Protein AF-A0A1F9ANN4-F1 (af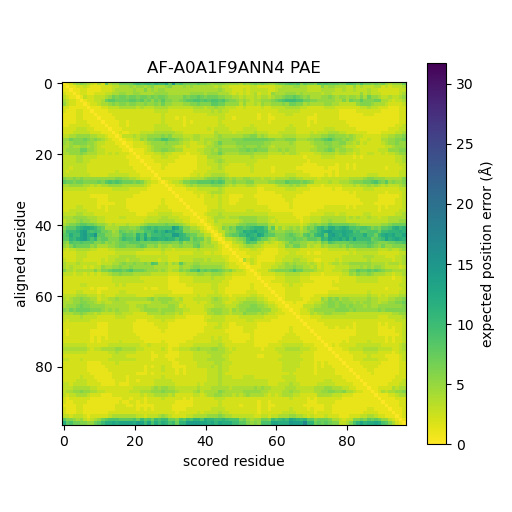db_monomer)

Nearest PDB structures (foldseek):
  4aqz-assembly1_A  TM=8.000E-01  e=3.745E-02  Neisseria meningitidis
  3jc8-assembly1_Qa  TM=6.438E-01  e=5.401E-02  Myxococcus xanthus DK 1622
  4ij2-assembly1_G  TM=4.073E-01  e=1.246E+00  Staphylococcus aureus subsp. aureus USA300
  4ij2-assembly1_F  TM=3.485E-01  e=1.246E+00  Staphylococcus aureus subsp. aureus USA300
  4ij2-assembly1_H  TM=3.486E-01  e=1.458E+00  Staphylococcus aureus subsp. aureus USA300

Sequence (97 aa):
MYRFSGSKVQILIKTNGVVGNYHDFTLDQPNRLVIDLPGLKEASVKDRFAIGHSGVQRVRLGAHPGKTRVVIDFPGPIPAYSFSRVKQGLVITLSPP

Structure (mmCIF, N/CA/C/O backbone):
data_AF-A0A1F9ANN4-F1
#
_entry.id   AF-A0A1F9ANN4-F1
#
loop_
_atom_site.group_PDB
_atom_site.id
_atom_site.type_symbol
_atom_site.label_atom_id
_atom_site.label_alt_id
_atom_site.label_comp_id
_atom_site.label_asym_id
_atom_site.label_entity_id
_atom_site.label_seq_id
_atom_site.pdbx_PDB_ins_code
_atom_site.Cartn_x
_atom_site.Cartn_y
_atom_site.Cartn_z
_atom_site.occupancy
_atom_site.B_iso_or_equiv
_atom_site.auth_seq_id
_atom_site.auth_comp_id
_atom_site.auth_asym_id
_atom_site.auth_atom_id
_atom_site.pdbx_PDB_model_num
ATOM 1 N N . MET A 1 1 ? -8.432 7.187 -3.993 1.00 88.12 1 MET A N 1
ATOM 2 C CA . MET A 1 1 ? -8.180 8.063 -5.169 1.00 88.12 1 MET A CA 1
ATOM 3 C C . MET A 1 1 ? -6.753 7.832 -5.634 1.00 88.12 1 MET A C 1
ATOM 5 O O . MET A 1 1 ? -5.939 7.460 -4.800 1.00 88.12 1 MET A O 1
ATOM 9 N N . TYR A 1 2 ? -6.432 8.044 -6.908 1.00 92.06 2 TYR A N 1
ATOM 10 C CA . TYR A 1 2 ? -5.044 8.019 -7.376 1.00 92.06 2 TYR A CA 1
ATOM 11 C C . TYR A 1 2 ? -4.781 9.149 -8.372 1.00 92.06 2 TYR A C 1
ATOM 13 O O . TYR A 1 2 ? -5.715 9.651 -8.994 1.00 92.06 2 TYR A O 1
ATOM 21 N N . ARG A 1 3 ? -3.519 9.563 -8.490 1.00 94.94 3 ARG A N 1
ATOM 22 C CA . ARG A 1 3 ? -3.046 10.539 -9.478 1.00 94.94 3 ARG A CA 1
ATOM 23 C C . ARG A 1 3 ? -1.660 10.164 -9.987 1.00 94.94 3 ARG A C 1
ATOM 25 O O . ARG A 1 3 ? -0.928 9.441 -9.310 1.00 94.94 3 ARG A O 1
ATOM 32 N N . PHE A 1 4 ? -1.297 10.714 -11.137 1.00 93.56 4 PHE A N 1
ATOM 33 C CA . PHE A 1 4 ? 0.026 10.559 -11.733 1.00 93.56 4 PHE A CA 1
ATOM 34 C C . PHE A 1 4 ? 0.804 11.873 -11.649 1.00 93.56 4 PHE A C 1
ATOM 36 O O . PHE A 1 4 ? 0.223 12.951 -11.754 1.00 93.56 4 PHE A O 1
ATOM 43 N N . SER A 1 5 ? 2.112 11.781 -11.424 1.00 90.31 5 SER A N 1
ATOM 44 C CA . SER A 1 5 ? 3.032 12.922 -11.426 1.00 90.31 5 SER A CA 1
ATOM 45 C C . SER A 1 5 ? 4.309 12.499 -12.139 1.00 90.31 5 SER A C 1
ATOM 47 O O . SER A 1 5 ? 5.191 11.886 -11.532 1.00 90.31 5 SER A O 1
ATOM 49 N N . GLY A 1 6 ? 4.382 12.775 -13.441 1.00 88.88 6 GLY A N 1
ATOM 50 C CA . GLY A 1 6 ? 5.377 12.156 -14.315 1.00 88.88 6 GLY A CA 1
ATOM 51 C C . GLY A 1 6 ? 5.226 10.634 -14.292 1.00 88.88 6 GLY A C 1
ATOM 52 O O . GLY A 1 6 ? 4.121 10.112 -14.430 1.00 88.88 6 GLY A O 1
ATOM 53 N N . SER A 1 7 ? 6.322 9.924 -14.034 1.00 89.94 7 SER A N 1
ATOM 54 C CA . SER A 1 7 ? 6.321 8.466 -13.900 1.00 89.94 7 SER A CA 1
ATOM 55 C C . SER A 1 7 ? 5.824 7.971 -12.535 1.00 89.94 7 SER A C 1
ATOM 57 O O . SER A 1 7 ? 5.699 6.769 -12.344 1.00 89.94 7 SER A O 1
ATOM 59 N N . LYS A 1 8 ? 5.507 8.836 -11.567 1.00 94.56 8 LYS A N 1
ATOM 60 C CA . LYS A 1 8 ? 5.073 8.393 -10.232 1.00 94.56 8 LYS A CA 1
ATOM 61 C C . LYS A 1 8 ? 3.568 8.174 -10.164 1.00 94.56 8 LYS A C 1
ATOM 63 O O . LYS A 1 8 ? 2.795 8.954 -10.722 1.00 94.56 8 LYS A O 1
ATOM 68 N N . VAL A 1 9 ? 3.153 7.174 -9.390 1.00 96.62 9 VAL A N 1
ATOM 69 C CA . VAL A 1 9 ? 1.749 6.951 -9.015 1.00 96.62 9 VAL A CA 1
ATOM 70 C C . VAL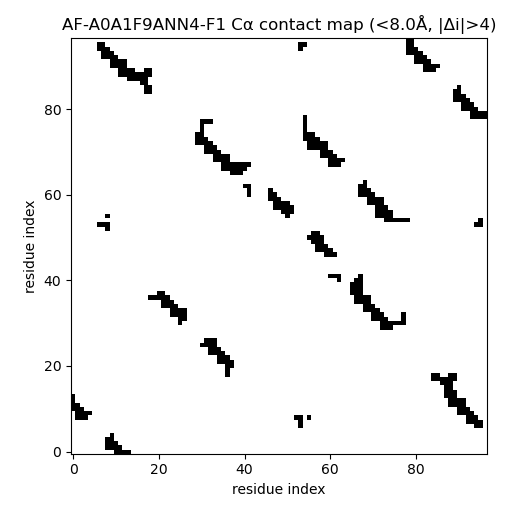 A 1 9 ? 1.579 7.313 -7.548 1.00 96.62 9 VAL A C 1
ATOM 72 O O . VAL A 1 9 ? 2.313 6.824 -6.694 1.00 96.62 9 VAL A O 1
ATOM 75 N N . GLN A 1 10 ? 0.598 8.156 -7.239 1.00 96.94 10 GLN A N 1
ATOM 76 C CA . GLN A 1 10 ? 0.207 8.446 -5.864 1.00 96.94 10 GLN A CA 1
ATOM 77 C C . GLN A 1 10 ? -1.194 7.923 -5.602 1.00 96.94 10 GLN A C 1
ATOM 79 O O . GLN A 1 10 ? -2.133 8.294 -6.303 1.00 96.94 10 GLN A O 1
ATOM 84 N N . ILE A 1 11 ? -1.336 7.086 -4.580 1.00 96.38 11 ILE A N 1
ATOM 85 C CA . ILE A 1 11 ? -2.600 6.491 -4.151 1.00 96.38 11 ILE A CA 1
ATOM 86 C C . ILE A 1 11 ? -2.946 7.074 -2.785 1.00 96.38 11 ILE A C 1
ATOM 88 O O . ILE A 1 11 ? -2.183 6.936 -1.837 1.00 96.38 11 ILE A O 1
ATOM 92 N N . LEU A 1 12 ? -4.108 7.713 -2.677 1.00 96.00 12 LEU A N 1
ATOM 93 C CA . LEU A 1 12 ? -4.691 8.116 -1.403 1.00 96.00 12 LEU A CA 1
ATOM 94 C C . LEU A 1 12 ? -5.705 7.062 -0.957 1.00 96.00 12 LEU A C 1
ATOM 96 O O . LEU A 1 12 ? -6.764 6.907 -1.588 1.00 96.00 12 LEU A O 1
ATOM 100 N N . ILE A 1 13 ? -5.396 6.411 0.161 1.00 94.75 13 ILE A N 1
ATOM 101 C CA . ILE A 1 13 ? -6.345 5.637 0.958 1.00 94.75 13 ILE A CA 1
ATOM 102 C C . ILE A 1 13 ? -7.050 6.618 1.888 1.00 94.75 13 ILE A C 1
ATOM 104 O O . ILE A 1 13 ? -6.439 7.166 2.806 1.00 94.75 13 ILE A O 1
ATOM 108 N N . LYS A 1 14 ? -8.320 6.900 1.583 1.00 94.56 14 LYS A N 1
ATOM 109 C CA . LYS A 1 14 ? -9.103 7.910 2.296 1.00 94.56 14 LYS A CA 1
ATOM 110 C C . LYS A 1 14 ? -9.703 7.313 3.564 1.00 94.56 14 LYS A C 1
ATOM 112 O O . LYS A 1 14 ? -10.338 6.266 3.506 1.00 94.56 14 LYS A O 1
ATOM 117 N N . THR A 1 15 ? -9.563 8.023 4.673 1.00 92.88 15 THR A N 1
ATOM 118 C CA . THR A 1 15 ? -10.132 7.673 5.981 1.00 92.88 15 THR A CA 1
ATOM 119 C C . THR A 1 15 ? -10.848 8.886 6.579 1.00 92.88 15 THR A C 1
ATOM 121 O O . THR A 1 15 ? -10.738 10.002 6.067 1.00 92.88 15 THR A O 1
ATOM 124 N N . ASN A 1 16 ? -11.615 8.691 7.652 1.00 90.31 16 ASN A N 1
ATOM 125 C CA . ASN A 1 16 ? -12.333 9.761 8.366 1.00 90.31 16 ASN A CA 1
ATOM 126 C C . ASN A 1 16 ? -11.439 10.568 9.333 1.00 90.31 16 ASN A C 1
ATOM 128 O O . ASN A 1 16 ? -11.940 11.322 10.160 1.00 90.31 16 ASN A O 1
ATOM 132 N N . GLY A 1 17 ? -10.122 10.413 9.228 1.00 87.56 17 GLY A N 1
ATOM 133 C CA . GLY A 1 17 ? -9.124 11.059 10.069 1.00 87.56 17 GLY A CA 1
ATOM 134 C C . GLY A 1 17 ? -7.722 10.578 9.711 1.00 87.56 17 GLY A C 1
ATOM 135 O O . GLY A 1 17 ? -7.542 9.838 8.743 1.00 87.56 17 GLY A O 1
ATOM 136 N N . VAL A 1 18 ? -6.726 10.979 10.495 1.00 89.75 18 VAL A N 1
ATOM 137 C CA . VAL A 1 18 ? -5.340 10.530 10.303 1.00 89.75 18 VAL A CA 1
ATOM 138 C C . VAL A 1 18 ? -5.244 9.024 10.559 1.00 89.75 18 VAL A C 1
ATOM 140 O O . VAL A 1 18 ? -5.774 8.521 11.548 1.00 89.75 18 VAL A O 1
ATOM 143 N N . VAL A 1 19 ? -4.552 8.299 9.677 1.00 93.44 19 VAL A N 1
ATOM 144 C CA . VAL A 1 19 ? -4.291 6.866 9.868 1.00 93.44 19 VAL A CA 1
ATOM 145 C C . VAL A 1 19 ? -3.353 6.660 11.057 1.00 93.44 19 VAL A C 1
ATOM 147 O O . VAL A 1 19 ? -2.286 7.273 11.122 1.00 93.44 19 VAL A O 1
ATOM 150 N N . GLY A 1 20 ? -3.744 5.770 11.970 1.00 92.38 20 GLY A N 1
ATOM 151 C CA . GLY A 1 20 ? -2.924 5.350 13.104 1.00 92.38 20 GLY A CA 1
ATOM 152 C C . GLY A 1 20 ? -1.758 4.445 12.692 1.00 92.38 20 GLY A C 1
ATOM 153 O O . GLY A 1 20 ? -1.031 4.712 11.726 1.00 92.38 20 GLY A O 1
ATOM 154 N N . ASN A 1 21 ? -1.559 3.362 13.439 1.00 94.38 21 ASN A N 1
ATOM 155 C CA . ASN A 1 21 ? -0.568 2.349 13.086 1.00 94.38 21 ASN A CA 1
ATOM 156 C C . ASN A 1 21 ? -0.981 1.627 11.800 1.00 94.38 21 ASN A C 1
ATOM 158 O O . ASN A 1 21 ? -2.159 1.360 11.578 1.00 94.38 21 ASN A O 1
ATOM 162 N N . TYR A 1 22 ? 0.005 1.315 10.969 1.00 96.69 22 TYR A N 1
ATOM 163 C CA . TYR A 1 22 ? -0.141 0.447 9.810 1.00 96.69 22 TYR A CA 1
ATOM 164 C C . TYR A 1 22 ? 1.088 -0.451 9.721 1.00 96.69 22 TYR A C 1
ATOM 166 O O . TYR A 1 22 ? 2.127 -0.146 10.310 1.00 96.69 22 TYR A O 1
ATOM 174 N N . HIS A 1 23 ? 0.956 -1.550 8.994 1.00 97.56 23 HIS A N 1
ATOM 175 C CA . HIS A 1 23 ? 2.055 -2.461 8.714 1.00 97.56 23 HIS A CA 1
ATOM 176 C C . HIS A 1 23 ? 2.078 -2.758 7.222 1.00 97.56 23 HIS A C 1
ATOM 178 O O . HIS A 1 23 ? 1.040 -3.096 6.653 1.00 97.56 23 HIS A O 1
ATOM 184 N N . ASP A 1 24 ? 3.241 -2.623 6.597 1.00 98.06 24 ASP A N 1
ATOM 185 C CA . ASP A 1 24 ? 3.450 -2.988 5.207 1.00 98.06 24 ASP A CA 1
ATOM 186 C C . ASP A 1 24 ? 4.462 -4.122 5.060 1.00 98.06 24 ASP A C 1
ATOM 188 O O . ASP A 1 24 ? 5.359 -4.298 5.884 1.00 98.06 24 ASP A O 1
ATOM 192 N N . PHE A 1 25 ? 4.275 -4.911 4.008 1.00 98.25 25 PHE A N 1
ATOM 193 C CA . PHE A 1 25 ? 5.190 -5.966 3.598 1.00 98.25 25 PHE A CA 1
ATOM 194 C C . PHE A 1 25 ? 4.981 -6.292 2.121 1.00 98.25 25 PHE A C 1
ATOM 196 O O . PHE A 1 25 ? 3.936 -5.990 1.530 1.00 98.25 25 PHE A O 1
ATOM 203 N N . THR A 1 26 ? 5.973 -6.941 1.524 1.00 98.31 26 THR A N 1
ATOM 204 C CA . THR A 1 26 ? 5.913 -7.402 0.141 1.00 98.31 26 THR A CA 1
ATOM 205 C C . THR A 1 26 ? 5.655 -8.900 0.072 1.00 98.31 26 THR A C 1
ATOM 207 O O . THR A 1 26 ? 6.034 -9.661 0.961 1.00 98.31 26 THR A O 1
ATOM 210 N N . LEU A 1 27 ? 4.985 -9.327 -0.993 1.00 98.00 27 LEU A N 1
ATOM 211 C CA . LEU A 1 27 ? 4.865 -10.731 -1.364 1.00 98.00 27 LEU A CA 1
ATOM 212 C C . LEU A 1 27 ? 5.368 -10.899 -2.786 1.00 98.00 27 LEU A C 1
ATOM 214 O O . LEU A 1 27 ? 5.030 -10.088 -3.649 1.00 98.00 27 LEU A O 1
ATOM 218 N N . ASP A 1 28 ? 6.062 -11.999 -3.024 1.00 95.06 28 ASP A N 1
ATOM 219 C CA . ASP A 1 28 ? 6.431 -12.437 -4.361 1.00 95.06 28 ASP A CA 1
ATOM 220 C C . ASP A 1 28 ? 5.392 -13.453 -4.875 1.00 95.06 28 ASP A C 1
ATOM 222 O O . ASP A 1 28 ? 4.581 -13.986 -4.110 1.00 95.06 28 ASP A O 1
ATOM 226 N N . GLN A 1 29 ? 5.372 -13.691 -6.190 1.00 92.56 29 GLN A N 1
ATOM 227 C CA . GLN A 1 29 ? 4.522 -14.705 -6.844 1.00 92.56 29 GLN A CA 1
ATOM 228 C C . GLN A 1 29 ? 2.999 -14.605 -6.537 1.00 92.56 29 GLN A C 1
ATOM 230 O O . GLN A 1 29 ? 2.423 -15.485 -5.892 1.00 92.56 29 GLN A O 1
ATOM 235 N N . PRO A 1 30 ? 2.274 -13.578 -7.031 1.00 94.94 30 PRO A N 1
ATOM 236 C CA . PRO A 1 30 ? 2.754 -12.420 -7.784 1.00 94.94 30 PRO A CA 1
ATOM 237 C C . PRO A 1 30 ? 3.238 -11.287 -6.868 1.00 94.94 30 PRO A C 1
ATOM 239 O O . PRO A 1 30 ? 2.843 -11.217 -5.699 1.00 94.94 30 PRO A O 1
ATOM 242 N N . ASN A 1 31 ? 4.029 -10.378 -7.447 1.00 97.81 31 ASN A N 1
ATOM 243 C CA . ASN A 1 31 ? 4.591 -9.208 -6.774 1.00 97.81 31 ASN A CA 1
ATOM 244 C C . ASN A 1 31 ? 3.488 -8.283 -6.256 1.00 97.81 31 ASN A C 1
ATOM 246 O O . ASN A 1 31 ? 2.670 -7.759 -7.022 1.00 97.81 31 ASN A O 1
ATOM 250 N N . ARG A 1 32 ? 3.462 -8.092 -4.938 1.00 98.25 32 ARG A N 1
ATOM 251 C CA . ARG A 1 32 ? 2.433 -7.326 -4.233 1.00 98.25 32 ARG A CA 1
ATOM 252 C C . ARG A 1 32 ? 3.048 -6.499 -3.117 1.00 98.25 32 ARG A C 1
ATOM 254 O O . ARG A 1 32 ? 3.859 -7.010 -2.355 1.00 98.25 32 ARG A O 1
ATOM 261 N N . LEU A 1 33 ? 2.573 -5.266 -2.968 1.00 98.31 33 LEU A N 1
ATOM 262 C CA . LEU A 1 33 ? 2.740 -4.476 -1.748 1.00 98.31 33 LEU A CA 1
ATOM 263 C C . LEU A 1 33 ? 1.440 -4.577 -0.957 1.00 98.31 33 LEU A C 1
ATOM 265 O O . LEU A 1 33 ? 0.372 -4.219 -1.460 1.00 98.31 33 LEU A O 1
ATOM 269 N N . VAL A 1 34 ? 1.530 -5.087 0.264 1.00 98.38 34 VAL A N 1
ATOM 270 C CA . VAL A 1 34 ? 0.403 -5.228 1.183 1.00 98.38 34 VAL A CA 1
ATOM 271 C C . VAL A 1 34 ? 0.526 -4.170 2.267 1.00 98.38 34 VAL A C 1
ATOM 273 O O . VAL A 1 34 ? 1.597 -4.003 2.835 1.00 98.38 34 VAL A O 1
ATOM 276 N N . ILE A 1 35 ? -0.572 -3.475 2.561 1.00 98.31 35 ILE A N 1
ATOM 277 C CA . ILE A 1 35 ? -0.683 -2.526 3.666 1.00 98.31 35 ILE A CA 1
ATOM 278 C C . ILE A 1 35 ? -1.880 -2.917 4.526 1.00 98.31 35 ILE A C 1
ATOM 280 O O . ILE A 1 35 ? -3.029 -2.879 4.085 1.00 98.31 35 ILE A O 1
ATOM 284 N N . ASP A 1 36 ? -1.603 -3.269 5.770 1.00 97.69 36 ASP A N 1
ATOM 285 C CA . ASP A 1 36 ? -2.588 -3.570 6.793 1.00 97.69 36 ASP A CA 1
ATOM 286 C C . ASP A 1 36 ? -2.901 -2.320 7.620 1.00 97.69 36 ASP A C 1
ATOM 288 O O . ASP A 1 36 ? -2.001 -1.675 8.159 1.00 97.69 36 ASP A O 1
ATOM 292 N N . LEU A 1 37 ? -4.193 -2.010 7.753 1.00 96.19 37 LEU A N 1
ATOM 293 C CA . LEU A 1 37 ? -4.736 -0.877 8.502 1.00 96.19 37 LEU A CA 1
ATOM 294 C C . LEU A 1 37 ? -5.639 -1.385 9.649 1.00 96.19 37 LEU A C 1
ATOM 296 O O . LEU A 1 37 ? -6.851 -1.547 9.457 1.00 96.19 37 LEU A O 1
ATOM 300 N N . PRO A 1 38 ? -5.069 -1.693 10.833 1.00 95.75 38 PRO A N 1
ATOM 301 C CA . PRO A 1 38 ? -5.814 -2.176 11.995 1.00 95.75 38 PRO A CA 1
ATOM 302 C C . PRO A 1 38 ? -6.905 -1.214 12.463 1.00 95.75 38 PRO A C 1
ATOM 304 O O . PRO A 1 38 ? -6.730 0.002 12.448 1.00 95.75 38 PRO A O 1
ATOM 307 N N . GLY A 1 39 ? -8.037 -1.770 12.899 1.00 92.44 39 GLY A N 1
ATOM 308 C CA . GLY A 1 39 ? -9.164 -1.001 13.433 1.00 92.44 39 GLY A CA 1
ATOM 309 C C . GLY A 1 39 ? -9.968 -0.226 12.386 1.00 92.44 39 GLY A C 1
ATOM 310 O O . GLY A 1 39 ? -11.031 0.303 12.711 1.00 92.44 39 GLY A O 1
ATOM 311 N N . LEU A 1 40 ? -9.514 -0.186 11.131 1.00 92.25 40 LEU A N 1
ATOM 312 C CA . LEU A 1 40 ? -10.281 0.386 10.034 1.00 92.25 40 LEU A CA 1
ATOM 313 C C . LEU A 1 40 ? -11.212 -0.656 9.414 1.00 92.25 40 LEU A C 1
ATOM 315 O O . LEU A 1 40 ? -10.902 -1.847 9.356 1.00 92.25 40 LEU A O 1
ATOM 319 N N . LYS A 1 41 ? -12.366 -0.172 8.956 1.00 88.94 41 LYS A N 1
ATOM 320 C CA . LYS A 1 41 ? -13.352 -0.941 8.200 1.00 88.94 41 LYS A CA 1
ATOM 321 C C . LYS A 1 41 ? -13.525 -0.298 6.835 1.00 88.94 41 LYS A C 1
ATOM 323 O O . LYS A 1 41 ? -13.655 0.924 6.744 1.00 88.94 41 LYS A O 1
ATOM 328 N N . GLU A 1 42 ? -13.561 -1.126 5.799 1.00 81.94 42 GLU A N 1
ATOM 329 C CA . GLU A 1 42 ? -13.868 -0.665 4.451 1.00 81.94 42 GLU A CA 1
ATOM 330 C C . GLU A 1 42 ? -15.247 -0.011 4.403 1.00 81.94 42 GLU A C 1
ATOM 332 O O . GLU A 1 42 ? -16.240 -0.597 4.828 1.00 81.94 42 GLU A O 1
ATOM 337 N N . ALA A 1 43 ? -15.300 1.195 3.844 1.00 80.31 43 ALA A N 1
ATOM 338 C CA . ALA A 1 43 ? -16.545 1.903 3.546 1.00 80.31 43 ALA A CA 1
ATOM 339 C C . ALA A 1 43 ? -16.811 2.002 2.032 1.00 80.31 43 ALA A C 1
ATOM 341 O O . ALA A 1 43 ? -17.789 2.613 1.606 1.00 80.31 43 ALA A O 1
ATOM 342 N N . SER A 1 44 ? -15.919 1.452 1.203 1.00 78.50 44 SER A N 1
ATOM 343 C CA . SER A 1 44 ? -16.019 1.532 -0.253 1.00 78.50 44 SER A CA 1
ATOM 344 C C . SER A 1 44 ? -16.884 0.404 -0.813 1.00 78.50 44 SER A C 1
ATOM 346 O O . SER A 1 44 ? -16.655 -0.762 -0.513 1.00 78.50 44 SER A O 1
ATOM 348 N N . VAL A 1 45 ? -17.821 0.748 -1.703 1.00 77.75 45 VAL A N 1
ATOM 349 C CA . VAL A 1 45 ? -18.597 -0.230 -2.495 1.00 77.75 45 VAL A CA 1
ATOM 350 C C . VAL A 1 45 ? -17.715 -0.915 -3.549 1.00 77.75 45 VAL A C 1
ATOM 352 O O . VAL A 1 45 ? -17.983 -2.037 -3.963 1.00 77.75 45 VAL A O 1
ATOM 355 N N . LYS A 1 46 ? -16.639 -0.243 -3.982 1.00 86.56 46 LYS A N 1
ATOM 356 C CA . LYS A 1 46 ? -15.662 -0.764 -4.943 1.00 86.56 46 LYS A CA 1
ATOM 357 C C . LYS A 1 46 ? -14.391 -1.196 -4.221 1.00 86.56 46 LYS A C 1
ATOM 359 O O . LYS A 1 46 ? -13.768 -0.391 -3.531 1.00 86.56 46 LYS A O 1
ATOM 364 N N . ASP A 1 47 ? -13.983 -2.435 -4.442 1.00 89.81 47 ASP A N 1
ATOM 365 C CA . ASP A 1 47 ? -12.841 -3.077 -3.790 1.00 89.81 47 ASP A CA 1
ATOM 366 C C . ASP A 1 47 ? -11.614 -3.186 -4.714 1.00 89.81 47 ASP A C 1
ATOM 368 O O . ASP A 1 47 ? -10.534 -3.549 -4.268 1.00 89.81 47 ASP A O 1
ATOM 372 N N . ARG A 1 48 ? -11.749 -2.875 -6.011 1.00 94.62 48 ARG A N 1
ATOM 373 C CA . ARG A 1 48 ? -10.689 -3.031 -7.024 1.00 94.62 48 ARG A CA 1
ATOM 374 C C . ARG A 1 48 ? -10.597 -1.822 -7.939 1.00 94.62 48 ARG A C 1
ATOM 376 O O . ARG A 1 48 ? -11.584 -1.413 -8.541 1.00 94.62 48 ARG A O 1
ATOM 383 N N . PHE A 1 49 ? -9.392 -1.297 -8.122 1.00 94.81 49 PHE A N 1
ATOM 384 C CA . PHE A 1 49 ? -9.105 -0.114 -8.930 1.00 94.81 49 PHE A CA 1
ATOM 385 C C . PHE A 1 49 ? -7.984 -0.447 -9.914 1.00 94.81 49 PHE A C 1
ATOM 387 O O . PHE A 1 49 ? -6.840 -0.628 -9.504 1.00 94.81 49 PHE A O 1
ATOM 394 N N . ALA A 1 50 ? -8.306 -0.558 -11.204 1.00 95.50 50 ALA A N 1
ATOM 395 C CA . ALA A 1 50 ? -7.291 -0.703 -12.244 1.00 95.50 50 ALA A CA 1
ATOM 396 C C . ALA A 1 50 ? -6.482 0.599 -12.351 1.00 95.50 50 ALA A C 1
ATOM 398 O O . ALA A 1 50 ? -7.076 1.673 -12.427 1.00 95.50 50 ALA A O 1
ATOM 399 N N . ILE A 1 51 ? -5.150 0.494 -12.323 1.00 94.12 51 ILE A N 1
ATOM 400 C CA . ILE A 1 51 ? -4.243 1.647 -12.431 1.00 94.12 51 ILE A CA 1
ATOM 401 C C . ILE A 1 51 ? -3.567 1.650 -13.800 1.00 94.12 51 ILE A C 1
ATOM 403 O O . ILE A 1 51 ? -3.632 2.655 -14.498 1.00 94.12 51 ILE A O 1
ATOM 407 N N . GLY A 1 52 ? -2.957 0.524 -14.191 1.00 91.06 52 GLY A N 1
ATOM 408 C CA . GLY A 1 52 ? -2.370 0.327 -15.519 1.00 91.06 52 GLY A CA 1
ATOM 409 C C . GLY A 1 52 ? -1.266 1.322 -15.894 1.00 91.06 52 GLY A C 1
ATOM 41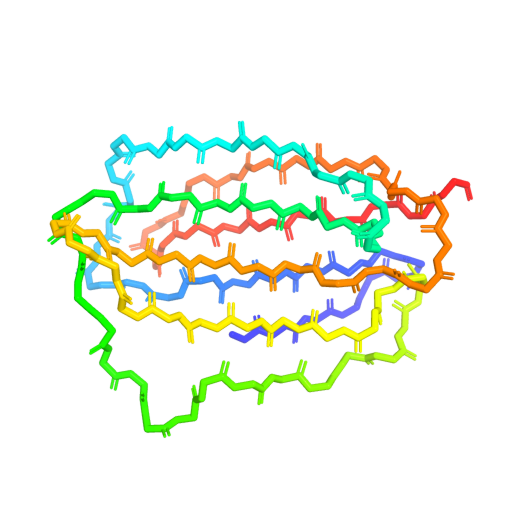0 O O . GLY A 1 52 ? -1.109 1.623 -17.071 1.00 91.06 52 GLY A O 1
ATOM 411 N N . HIS A 1 53 ? -0.527 1.859 -14.920 1.00 90.19 53 HIS A N 1
ATOM 412 C CA . HIS A 1 53 ? 0.451 2.930 -15.139 1.00 90.19 53 HIS A CA 1
ATOM 413 C C . HIS A 1 53 ? 1.696 2.721 -14.272 1.00 90.19 53 HIS A C 1
ATOM 415 O O . HIS A 1 53 ? 1.581 2.294 -13.125 1.00 90.19 53 HIS A O 1
ATOM 421 N N . SER A 1 54 ? 2.883 3.036 -14.804 1.00 87.12 54 SER A N 1
ATOM 422 C CA . SER A 1 54 ? 4.176 2.974 -14.091 1.00 87.12 54 SER A CA 1
ATOM 423 C C . SER A 1 54 ? 4.440 1.674 -13.330 1.00 87.12 54 SER A C 1
ATOM 425 O O . SER A 1 54 ? 4.822 1.687 -12.160 1.00 87.12 54 SER A O 1
ATOM 427 N N . GLY A 1 55 ? 4.176 0.537 -13.971 1.00 91.50 55 GLY A N 1
ATOM 428 C CA . GLY A 1 55 ? 4.368 -0.768 -13.342 1.00 91.50 55 GLY A CA 1
ATOM 429 C C . GLY A 1 55 ? 3.340 -1.100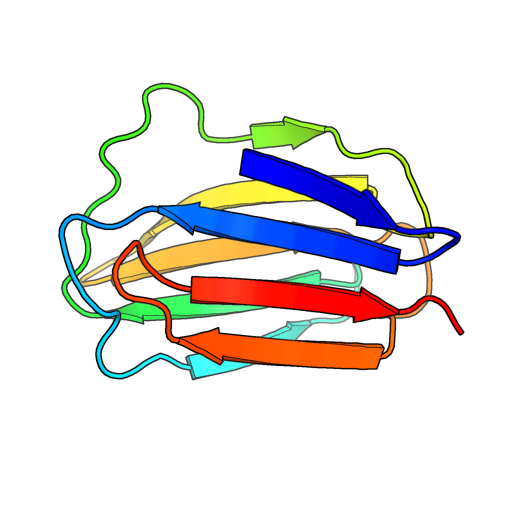 -12.257 1.00 91.50 55 GLY A C 1
ATOM 430 O O . GLY A 1 55 ? 3.488 -2.114 -11.595 1.00 91.50 55 GLY A O 1
ATOM 431 N N . VAL A 1 56 ? 2.279 -0.310 -12.075 1.00 95.62 56 VAL A N 1
ATOM 432 C CA . VAL A 1 56 ? 1.182 -0.609 -11.144 1.00 95.62 56 VAL A CA 1
ATOM 433 C C . VAL A 1 56 ? 0.015 -1.203 -11.919 1.00 95.62 56 VAL A C 1
ATOM 435 O O . VAL A 1 56 ? -0.586 -0.529 -12.757 1.00 95.62 56 VAL A O 1
ATOM 438 N N . GLN A 1 57 ? -0.345 -2.456 -11.636 1.00 96.19 57 GLN A N 1
ATOM 439 C CA . GLN A 1 57 ? -1.468 -3.105 -12.309 1.00 96.19 57 GLN A CA 1
ATOM 440 C C . GLN A 1 5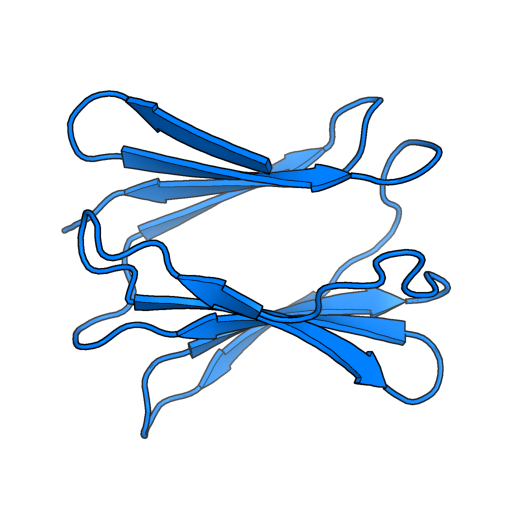7 ? -2.795 -2.620 -11.720 1.00 96.19 57 GLN A C 1
ATOM 442 O O . GLN A 1 57 ? -3.636 -2.060 -12.431 1.00 96.19 57 GLN A O 1
ATOM 447 N N . ARG A 1 58 ? -2.999 -2.829 -10.416 1.00 97.12 58 ARG A N 1
ATOM 448 C CA . ARG A 1 58 ? -4.258 -2.509 -9.731 1.00 97.12 58 ARG A CA 1
ATOM 449 C C . ARG A 1 58 ? -4.057 -2.324 -8.229 1.00 97.12 58 ARG A C 1
ATOM 451 O O . ARG A 1 58 ? -3.100 -2.836 -7.660 1.00 97.12 58 ARG A O 1
ATOM 458 N N . VAL A 1 59 ? -5.014 -1.658 -7.593 1.00 97.25 59 VAL A N 1
ATOM 459 C CA . VAL A 1 59 ? -5.165 -1.586 -6.134 1.00 97.25 59 VAL A CA 1
ATOM 460 C C . VAL A 1 59 ? -6.398 -2.382 -5.726 1.00 97.25 59 VAL A C 1
ATOM 462 O O . VAL A 1 59 ? -7.438 -2.291 -6.380 1.00 97.25 59 VAL A O 1
ATOM 465 N N . ARG A 1 60 ? -6.291 -3.145 -4.644 1.00 96.44 60 ARG A N 1
ATOM 466 C CA . ARG A 1 60 ? -7.369 -3.910 -4.026 1.00 96.44 60 ARG A CA 1
ATOM 467 C C . ARG A 1 60 ? -7.549 -3.470 -2.581 1.00 96.44 60 ARG A C 1
ATOM 469 O O . ARG A 1 60 ? -6.562 -3.211 -1.900 1.00 96.44 60 ARG A O 1
ATOM 476 N N . LEU A 1 61 ? -8.788 -3.410 -2.128 1.00 94.75 61 LEU A N 1
ATOM 477 C CA . LEU A 1 61 ? -9.175 -3.189 -0.743 1.00 94.75 61 LEU A CA 1
ATOM 478 C C . LEU A 1 61 ? -9.978 -4.402 -0.288 1.00 94.75 61 LEU A C 1
ATOM 480 O O . LEU A 1 61 ? -10.807 -4.905 -1.036 1.00 94.75 61 LEU A O 1
ATOM 484 N N . GLY A 1 62 ? -9.712 -4.909 0.906 1.00 91.88 62 GLY A N 1
ATOM 485 C CA . GLY A 1 62 ? -10.386 -6.098 1.405 1.00 91.88 62 GLY A CA 1
ATOM 486 C C . GLY A 1 62 ? -10.496 -6.093 2.916 1.00 91.88 62 GLY A C 1
ATOM 487 O O . GLY A 1 62 ? -9.547 -5.749 3.623 1.00 91.88 62 GLY A O 1
ATOM 488 N N . ALA A 1 63 ? -11.654 -6.521 3.412 1.00 91.06 63 ALA A N 1
ATOM 489 C CA . ALA A 1 63 ? -11.824 -6.801 4.826 1.00 91.06 63 ALA A CA 1
ATOM 490 C C . ALA A 1 63 ? -10.961 -8.006 5.229 1.00 91.06 63 ALA A C 1
ATOM 492 O O . ALA A 1 63 ? -10.922 -9.028 4.543 1.00 91.06 63 ALA A O 1
ATOM 493 N N . HIS A 1 64 ? -10.288 -7.888 6.365 1.00 90.00 64 HIS A N 1
ATOM 494 C CA . HIS A 1 64 ? -9.527 -8.954 7.000 1.00 90.00 64 HIS A CA 1
ATOM 495 C C . HIS A 1 64 ? -9.830 -8.902 8.509 1.00 90.00 64 HIS A C 1
ATOM 497 O O . HIS A 1 64 ? -10.151 -7.828 9.019 1.00 90.00 64 HIS A O 1
ATOM 503 N N . PRO A 1 65 ? -9.768 -10.011 9.268 1.00 93.44 65 PRO A N 1
ATOM 504 C CA . PRO A 1 65 ? -10.060 -9.968 10.701 1.00 93.44 65 PRO A CA 1
ATOM 505 C C . PRO A 1 65 ? -9.332 -8.828 11.435 1.00 93.44 65 PRO A C 1
ATOM 507 O O . PRO A 1 65 ? -8.102 -8.769 11.443 1.00 93.44 65 PRO A O 1
ATOM 510 N N . GLY A 1 66 ? -10.114 -7.896 11.993 1.00 92.75 66 GLY A N 1
ATOM 511 C CA . GLY A 1 66 ? -9.635 -6.737 12.756 1.00 92.75 66 GLY A CA 1
ATOM 512 C C . GLY A 1 66 ? -8.983 -5.604 11.952 1.00 92.75 66 GLY A C 1
ATOM 513 O O . GLY A 1 66 ? -8.489 -4.655 12.564 1.00 92.75 66 GLY A O 1
ATOM 514 N N . LYS A 1 67 ? -8.946 -5.673 10.615 1.00 95.06 67 LYS A N 1
ATOM 515 C CA . LYS A 1 67 ? -8.243 -4.685 9.785 1.00 95.06 67 LYS A CA 1
ATOM 516 C C . LYS A 1 67 ? -8.790 -4.575 8.365 1.00 95.06 67 LYS A C 1
ATOM 518 O O . LYS A 1 67 ? -9.335 -5.517 7.797 1.00 95.06 67 LYS A O 1
ATOM 523 N N . THR A 1 68 ? -8.525 -3.437 7.749 1.00 95.19 68 THR A N 1
ATOM 524 C CA . THR A 1 68 ? -8.579 -3.286 6.297 1.00 95.19 68 THR A CA 1
ATOM 525 C C . THR A 1 68 ? -7.225 -3.676 5.711 1.00 95.19 68 THR A C 1
ATOM 527 O O . THR A 1 68 ? -6.190 -3.245 6.220 1.00 95.19 68 THR A O 1
ATOM 530 N N . ARG A 1 69 ? -7.213 -4.460 4.631 1.00 97.12 69 ARG A N 1
ATOM 531 C CA . ARG A 1 69 ? -6.005 -4.778 3.866 1.00 97.12 69 ARG A CA 1
ATOM 532 C C . ARG A 1 69 ? -6.072 -4.132 2.489 1.00 97.12 69 ARG A C 1
ATOM 534 O O . ARG A 1 69 ? -6.936 -4.460 1.678 1.00 97.12 69 ARG A O 1
ATOM 541 N N . VAL A 1 70 ? -5.109 -3.264 2.211 1.00 97.19 70 VAL A N 1
ATOM 542 C CA . VAL A 1 70 ? -4.858 -2.711 0.881 1.00 97.19 70 VAL A CA 1
ATOM 543 C C . VAL A 1 70 ? -3.779 -3.552 0.208 1.00 97.19 70 VAL A C 1
ATOM 545 O O . VAL A 1 70 ? -2.747 -3.835 0.809 1.00 97.19 70 VAL A O 1
ATOM 548 N N . VAL A 1 71 ? -3.999 -3.961 -1.039 1.00 98.06 71 VAL A N 1
ATOM 549 C CA . VAL A 1 71 ? -3.016 -4.708 -1.832 1.00 98.06 71 VAL A CA 1
ATOM 550 C C . VAL A 1 71 ? -2.804 -4.018 -3.165 1.00 98.06 71 VAL A C 1
ATOM 552 O O . VAL A 1 71 ? -3.757 -3.796 -3.906 1.00 98.06 71 VAL A O 1
ATOM 555 N N . ILE A 1 72 ? -1.560 -3.704 -3.491 1.00 98.12 72 ILE A N 1
ATOM 556 C CA . ILE A 1 72 ? -1.171 -3.142 -4.780 1.00 98.12 72 ILE A CA 1
ATOM 557 C C . ILE A 1 72 ? -0.479 -4.253 -5.562 1.00 98.12 72 ILE A C 1
ATOM 559 O O . ILE A 1 72 ? 0.535 -4.778 -5.109 1.00 98.12 72 ILE A O 1
ATOM 563 N N . ASP A 1 73 ? -1.053 -4.632 -6.703 1.00 98.00 73 ASP A N 1
ATOM 564 C CA . ASP A 1 73 ? -0.496 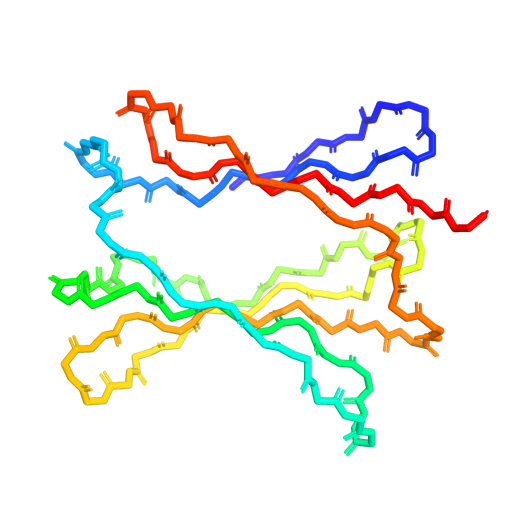-5.672 -7.567 1.00 98.00 73 ASP A CA 1
ATOM 565 C C . ASP A 1 73 ? 0.418 -5.039 -8.620 1.00 98.00 73 ASP A C 1
ATOM 567 O O . ASP A 1 73 ? 0.045 -4.054 -9.275 1.00 98.00 73 ASP A O 1
ATOM 571 N N . PHE A 1 74 ? 1.581 -5.651 -8.831 1.00 97.25 74 PHE A N 1
ATOM 572 C CA . PHE A 1 74 ? 2.554 -5.243 -9.838 1.00 97.25 74 PHE A CA 1
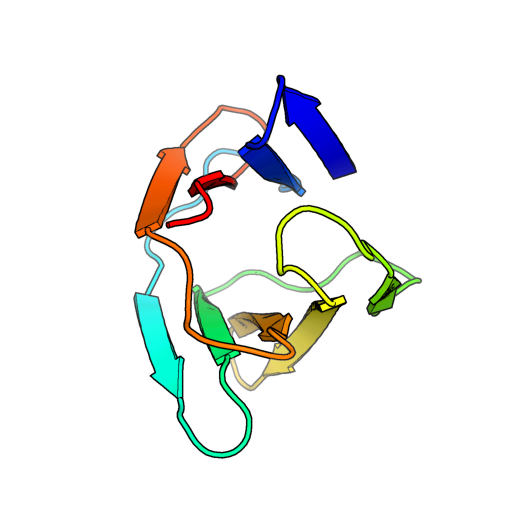ATOM 573 C C . PHE A 1 74 ? 2.723 -6.363 -10.881 1.00 97.25 74 PHE A C 1
ATOM 575 O O . PHE A 1 74 ? 2.800 -7.535 -10.510 1.00 97.25 74 PHE A O 1
ATOM 582 N N . PRO A 1 75 ? 2.781 -6.046 -12.189 1.00 95.69 75 PRO A N 1
ATOM 583 C CA . PRO A 1 75 ? 3.064 -7.021 -13.237 1.00 95.69 75 PRO A CA 1
ATOM 584 C C . PRO A 1 75 ? 4.570 -7.315 -13.379 1.00 95.69 75 PRO A C 1
ATOM 586 O O . PRO A 1 75 ? 4.944 -8.202 -14.137 1.00 95.69 75 PRO A O 1
ATOM 589 N N . GLY A 1 76 ? 5.426 -6.567 -12.678 1.00 94.19 76 GLY A N 1
ATOM 590 C CA . GLY A 1 76 ? 6.883 -6.681 -12.690 1.00 94.19 76 GLY A CA 1
ATOM 591 C C . GLY A 1 76 ? 7.467 -6.385 -11.303 1.00 94.19 76 GLY A C 1
ATOM 592 O O . GLY A 1 76 ? 6.739 -6.507 -10.313 1.00 94.19 76 GLY A O 1
ATOM 593 N N . PRO A 1 77 ? 8.759 -6.021 -11.200 1.00 95.06 77 PRO A N 1
ATOM 594 C CA . PRO A 1 77 ? 9.400 -5.690 -9.927 1.00 95.06 77 PRO A CA 1
ATOM 595 C C . PRO A 1 77 ? 8.618 -4.646 -9.124 1.00 95.06 77 PRO A C 1
ATOM 597 O O . PRO A 1 77 ? 8.002 -3.746 -9.698 1.00 95.06 77 PRO A O 1
ATOM 600 N N . ILE A 1 78 ? 8.649 -4.767 -7.795 1.00 96.00 78 ILE A N 1
ATOM 601 C CA . ILE A 1 78 ? 7.987 -3.815 -6.899 1.00 96.00 78 ILE A CA 1
ATOM 602 C C . ILE A 1 78 ? 8.738 -2.471 -6.980 1.00 96.00 78 ILE A C 1
ATOM 604 O O . ILE A 1 78 ? 9.935 -2.441 -6.689 1.00 96.00 78 ILE A O 1
ATOM 608 N N . PRO A 1 79 ? 8.077 -1.365 -7.378 1.00 95.25 79 PRO A N 1
ATOM 609 C CA . PRO A 1 79 ? 8.684 -0.037 -7.419 1.00 95.25 79 PRO A CA 1
ATOM 610 C C . PRO A 1 79 ? 9.135 0.436 -6.035 1.00 95.25 79 PRO A C 1
ATOM 612 O O . PRO A 1 79 ? 8.579 0.012 -5.020 1.00 95.25 79 PRO A O 1
ATOM 615 N N . ALA A 1 80 ? 10.055 1.401 -5.983 1.00 95.81 80 ALA A N 1
ATOM 616 C CA . ALA A 1 80 ? 10.351 2.090 -4.732 1.00 95.81 80 ALA A CA 1
ATOM 617 C C . ALA A 1 80 ? 9.082 2.782 -4.213 1.00 95.81 80 ALA A C 1
ATOM 619 O O . ALA A 1 80 ? 8.364 3.444 -4.974 1.00 95.81 80 ALA A O 1
ATOM 620 N N . TYR A 1 81 ? 8.800 2.640 -2.919 1.00 97.12 81 TYR A N 1
ATOM 621 C CA . TYR A 1 81 ? 7.573 3.153 -2.328 1.00 97.12 81 TYR A CA 1
ATOM 622 C C . TYR A 1 81 ? 7.815 3.929 -1.037 1.00 97.12 81 TYR A C 1
ATOM 624 O O . TYR A 1 81 ? 8.764 3.681 -0.298 1.00 97.12 81 TYR A O 1
ATOM 632 N N . SER A 1 82 ? 6.943 4.899 -0.771 1.00 97.44 82 SER A N 1
ATOM 633 C CA . SER A 1 82 ? 6.944 5.663 0.474 1.00 97.44 82 SER A CA 1
ATOM 634 C C . SER A 1 82 ? 5.531 5.991 0.936 1.00 97.44 82 SER A C 1
ATOM 636 O O . SER A 1 82 ? 4.579 6.021 0.148 1.00 97.44 82 SER A O 1
ATOM 638 N N . PHE A 1 83 ? 5.412 6.262 2.233 1.00 97.88 83 PHE A N 1
ATOM 639 C CA . PHE A 1 83 ? 4.153 6.565 2.894 1.00 97.88 83 PHE A CA 1
ATOM 640 C C . PHE A 1 83 ? 4.168 7.967 3.490 1.00 97.88 83 PHE A C 1
ATOM 642 O O . PHE A 1 83 ? 5.162 8.407 4.064 1.00 97.88 83 PHE A O 1
ATOM 649 N N . SER A 1 84 ? 3.033 8.654 3.405 1.00 97.12 84 SER A N 1
ATOM 650 C CA . SER A 1 84 ? 2.810 9.924 4.087 1.00 97.12 84 SER A CA 1
ATOM 651 C C . SER A 1 84 ? 1.421 9.943 4.709 1.00 97.12 84 SER A C 1
ATOM 653 O O . SER A 1 84 ? 0.411 9.770 4.021 1.00 97.12 84 SER A O 1
ATOM 655 N N . ARG A 1 85 ? 1.365 10.137 6.029 1.00 96.75 85 ARG A N 1
ATOM 656 C CA . ARG A 1 85 ? 0.105 10.361 6.741 1.00 96.75 85 ARG A CA 1
ATOM 657 C C . ARG A 1 85 ? -0.374 11.778 6.462 1.00 96.75 85 ARG A C 1
ATOM 659 O O . ARG A 1 85 ? 0.367 12.740 6.642 1.00 96.75 85 ARG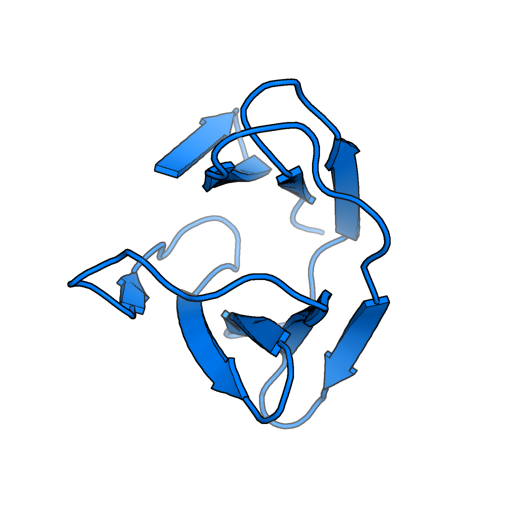 A O 1
ATOM 666 N N . VAL A 1 86 ? -1.631 11.899 6.066 1.00 96.12 86 VAL A N 1
ATOM 667 C CA . VAL A 1 86 ? -2.303 13.175 5.822 1.00 96.12 86 VAL A CA 1
ATOM 668 C C . VAL A 1 86 ? -3.616 13.215 6.597 1.00 96.12 86 VAL A C 1
ATOM 670 O O . VAL A 1 86 ? -4.122 12.183 7.037 1.00 96.12 86 VAL A O 1
ATOM 673 N N . LYS A 1 87 ? -4.210 14.403 6.757 1.00 94.00 87 LYS A N 1
ATOM 674 C CA . LYS A 1 87 ? -5.494 14.556 7.471 1.00 94.00 87 LYS A CA 1
ATOM 675 C C . LYS A 1 87 ? -6.600 13.668 6.890 1.00 94.00 87 LYS A C 1
ATOM 677 O O . LYS A 1 87 ? -7.470 13.211 7.618 1.00 94.00 87 LYS A O 1
ATOM 682 N N . GLN A 1 88 ? -6.549 13.434 5.581 1.00 92.88 88 GLN A N 1
ATOM 683 C CA . GLN A 1 88 ? -7.520 12.649 4.826 1.00 92.88 88 GLN A CA 1
ATOM 684 C C . GLN A 1 88 ? -7.171 11.153 4.732 1.00 92.88 88 GLN A C 1
ATOM 686 O O . GLN A 1 88 ? -7.916 10.423 4.081 1.00 92.88 88 GLN A O 1
ATOM 691 N N . GLY A 1 89 ? -6.057 10.702 5.321 1.00 95.19 89 GLY A N 1
ATOM 692 C CA . GLY A 1 89 ? -5.684 9.291 5.400 1.00 95.19 89 GLY A CA 1
ATOM 693 C C . GLY A 1 89 ? -4.215 8.994 5.116 1.00 95.19 89 GLY A C 1
ATOM 694 O O . GLY A 1 89 ? -3.330 9.603 5.718 1.00 95.19 89 GLY A O 1
ATOM 695 N N . LEU A 1 90 ? -3.945 8.029 4.236 1.00 96.88 90 LEU A N 1
ATOM 696 C CA . LEU A 1 90 ? -2.590 7.573 3.912 1.00 96.88 90 LEU A CA 1
ATOM 697 C C . LEU A 1 90 ? -2.307 7.741 2.420 1.00 96.88 90 LEU A C 1
ATOM 699 O O . LEU A 1 90 ? -3.019 7.190 1.578 1.00 96.88 90 LEU A O 1
ATOM 703 N N . VAL A 1 91 ? -1.256 8.491 2.096 1.00 97.44 91 VAL A N 1
ATOM 704 C CA . VAL A 1 91 ? -0.728 8.610 0.736 1.00 97.44 91 VAL A CA 1
ATOM 705 C C . VAL A 1 91 ? 0.398 7.604 0.551 1.00 97.44 91 VAL A C 1
ATOM 707 O O . VAL A 1 91 ? 1.354 7.590 1.321 1.00 97.44 91 VAL A O 1
ATOM 710 N N . ILE A 1 92 ? 0.290 6.807 -0.504 1.00 97.62 92 ILE A N 1
ATOM 711 C CA . ILE A 1 92 ? 1.293 5.851 -0.961 1.00 97.62 92 ILE A CA 1
ATOM 712 C C . ILE A 1 92 ? 1.863 6.409 -2.261 1.00 97.62 92 ILE A C 1
ATOM 714 O O . ILE A 1 92 ? 1.111 6.630 -3.212 1.00 97.62 92 ILE A O 1
ATOM 718 N N . THR A 1 93 ? 3.166 6.670 -2.307 1.00 97.44 93 THR A N 1
ATOM 719 C CA . THR A 1 93 ? 3.851 7.107 -3.531 1.00 97.44 93 THR A CA 1
ATOM 720 C C . THR A 1 93 ? 4.677 5.955 -4.075 1.00 97.44 93 THR A C 1
ATOM 722 O O . THR A 1 93 ? 5.531 5.441 -3.365 1.00 97.44 93 THR A O 1
ATOM 725 N N . LEU A 1 94 ? 4.436 5.579 -5.328 1.00 97.25 94 LEU A N 1
ATOM 726 C CA . LEU A 1 94 ? 5.158 4.546 -6.065 1.00 97.25 94 LEU A CA 1
ATOM 727 C C . LEU A 1 94 ? 6.004 5.231 -7.136 1.00 97.25 94 LEU A C 1
ATOM 729 O O . LEU A 1 94 ? 5.471 5.961 -7.979 1.00 97.25 94 LEU A O 1
ATOM 733 N N . SER A 1 95 ? 7.313 5.015 -7.079 1.00 94.06 95 SER A N 1
ATOM 734 C CA . SER A 1 95 ? 8.273 5.515 -8.059 1.00 94.06 95 SER A CA 1
ATOM 735 C C . SER A 1 95 ? 8.821 4.322 -8.835 1.00 94.06 95 SER A C 1
ATOM 737 O O . SER A 1 95 ? 9.469 3.478 -8.212 1.00 94.06 95 SER A O 1
ATOM 739 N N . PRO A 1 96 ? 8.528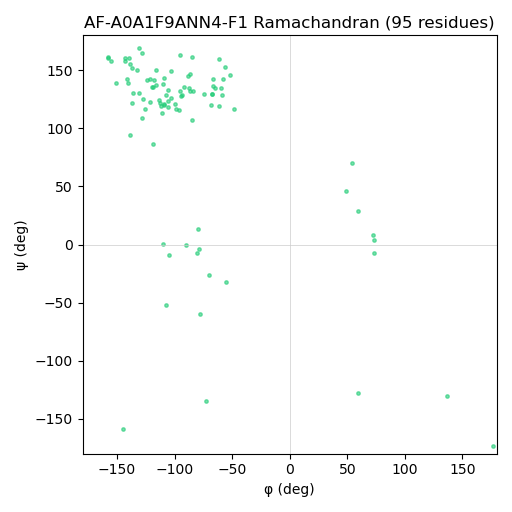 4.205 -10.143 1.00 82.12 96 PRO A N 1
ATOM 740 C CA . PRO A 1 96 ? 9.086 3.135 -10.958 1.00 82.12 96 PRO A CA 1
ATOM 741 C C . PRO A 1 96 ? 10.621 3.162 -10.900 1.00 82.12 96 PRO A C 1
ATOM 743 O O . PRO A 1 96 ? 11.183 4.229 -10.624 1.00 82.12 96 PRO A O 1
ATOM 746 N N . PRO A 1 97 ? 11.261 1.997 -11.100 1.00 69.69 97 PRO A N 1
ATOM 747 C CA . PRO A 1 97 ? 12.713 1.907 -11.199 1.00 69.69 97 PRO A CA 1
ATOM 748 C C . PRO A 1 97 ? 13.272 2.786 -12.324 1.00 69.69 97 PRO A C 1
ATOM 750 O O . PRO A 1 97 ? 12.531 3.052 -13.303 1.00 69.69 97 PRO A O 1
#

Solvent-accessible surface area (backbone atoms only — not comparable to full-atom values): 5448 Å² total; per-residue (Å²): 92,72,49,75,59,86,65,27,43,37,38,41,51,75,47,102,35,62,60,76,74,68,51,72,54,77,42,73,90,67,32,29,47,37,39,39,32,62,80,43,74,82,85,64,93,69,44,71,43,81,61,73,50,64,64,34,41,31,40,35,52,44,84,47,94,71,18,25,36,38,37,38,38,28,88,48,78,81,48,55,70,50,78,44,80,38,71,54,8,41,36,38,40,36,38,50,127

Radius of gyration: 12.58 Å; Cα contacts (8 Å, |Δi|>4): 220; chains: 1; bounding box: 31×29×29 Å

Secondary structure (DSSP, 8-state):
-EEEETTEEEEEEE-SS-----EEEEETTTTEEEEEEET-----S--EEEEEETTEEEEEEEEETTEEEEEEE-SSSPPEEEEEEETTEEEEEEE--

Foldseek 3Di:
DWDDDPQKIKDDPFDQFWQDDKDWDFDVPPTKIKIKRFQDDDPDPDFKAADPGNQWGIWGWDDDVRTIMIMITGPDDFFDWDWDIDGGYIMIMGHHD

pLDDT: mean 93.68, std 5.0, range [69.69, 98.38]

Mean predicted aligned error: 3.1 Å